Protein AF-A0A7V5EAQ7-F1 (afdb_monomer)

Solvent-accessible surface area (backbone atoms only — not comparable to full-atom values): 5856 Å² total; per-residue (Å²): 138,88,92,85,74,85,91,70,76,95,69,91,59,94,77,64,72,50,49,72,43,67,43,90,88,38,84,42,67,38,68,55,50,69,59,49,45,51,55,54,56,72,66,64,67,86,47,69,67,58,47,25,50,55,49,47,54,57,45,46,77,73,40,93,69,58,77,91,45,46,65,46,48,28,54,44,52,43,54,51,46,55,50,61,62,57,60,76,73,77,80,132

Mean predicted aligned error: 9.99 Å

Radius of gyration: 14.49 Å; Cα contacts (8 Å, |Δi|>4): 71; chains: 1; bounding box: 39×49×31 Å

Secondary structure (DSSP, 8-state):
---------TTS-TT---EEEEETTEEEEETTHHHHHHHHHHTT---HHHHHHHHHHHHHHHS---GGGHHHHHHHHHHHHHHHHHGGG---

Structure (mmCIF, N/CA/C/O backbone):
data_AF-A0A7V5EAQ7-F1
#
_entry.id   AF-A0A7V5EAQ7-F1
#
loop_
_atom_site.group_PDB
_atom_site.id
_atom_site.type_symbol
_atom_site.label_atom_id
_atom_site.label_alt_id
_atom_site.label_comp_id
_atom_site.label_asym_id
_atom_site.label_entity_id
_atom_site.label_s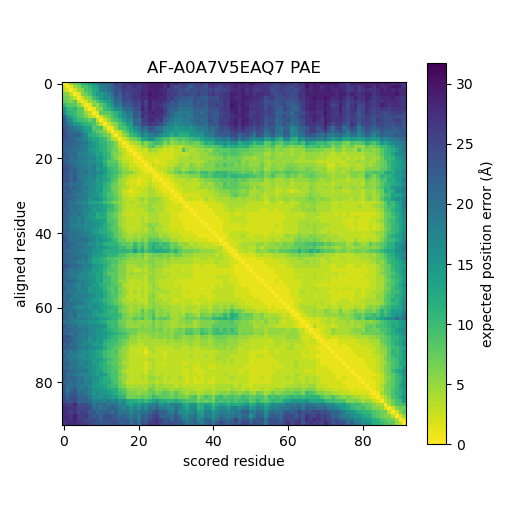eq_id
_atom_site.pdbx_PDB_ins_code
_atom_site.Cartn_x
_atom_site.Cartn_y
_atom_site.Cartn_z
_atom_site.occupancy
_atom_site.B_iso_or_equiv
_atom_site.auth_seq_id
_atom_site.auth_comp_id
_atom_site.auth_asym_id
_atom_site.auth_atom_id
_atom_site.pdbx_PDB_model_num
ATOM 1 N N . MET A 1 1 ? -10.200 -32.937 -8.220 1.00 47.38 1 MET A N 1
ATOM 2 C CA . MET A 1 1 ? -8.981 -32.173 -7.880 1.00 47.38 1 MET A CA 1
ATOM 3 C C . MET A 1 1 ? -8.822 -31.068 -8.911 1.00 47.38 1 MET A C 1
ATOM 5 O O . MET A 1 1 ? -8.958 -31.379 -10.086 1.00 47.38 1 MET A O 1
ATOM 9 N N . SER A 1 2 ? -8.554 -29.843 -8.443 1.00 42.22 2 SER A N 1
ATOM 10 C CA . SER A 1 2 ? -8.367 -28.574 -9.181 1.00 42.22 2 SER A CA 1
ATOM 11 C C . S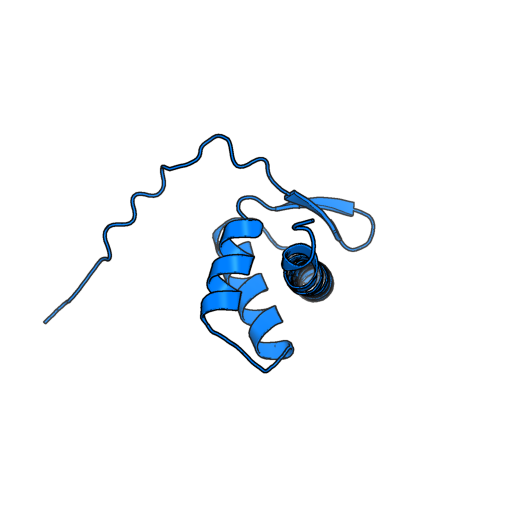ER A 1 2 ? -9.617 -27.692 -9.368 1.00 42.22 2 SER A C 1
ATOM 13 O O . SER A 1 2 ? -10.351 -27.866 -10.336 1.00 42.22 2 SER A O 1
ATOM 15 N N . PRO A 1 3 ? -9.832 -26.705 -8.474 1.00 59.38 3 PRO A N 1
ATOM 16 C CA . PRO A 1 3 ? -10.662 -25.526 -8.719 1.00 59.38 3 PRO A CA 1
ATOM 17 C C . PRO A 1 3 ? -9.771 -24.358 -9.180 1.00 59.38 3 PRO A C 1
ATOM 19 O O . PRO A 1 3 ? -8.833 -24.017 -8.475 1.00 59.38 3 PRO A O 1
ATOM 22 N N . ASN A 1 4 ? -10.003 -23.773 -10.354 1.00 45.31 4 ASN A N 1
ATOM 23 C CA . ASN A 1 4 ? -9.254 -22.621 -10.893 1.00 45.31 4 ASN A CA 1
ATOM 24 C C . ASN A 1 4 ? -10.059 -22.121 -12.116 1.00 45.31 4 ASN A C 1
ATOM 26 O O . ASN A 1 4 ? -10.356 -22.937 -12.978 1.00 45.31 4 ASN A O 1
ATOM 30 N N . ILE A 1 5 ? -10.484 -20.871 -12.312 1.00 48.72 5 ILE A N 1
ATOM 31 C CA . ILE A 1 5 ? -10.065 -19.556 -11.818 1.00 48.72 5 ILE A CA 1
ATOM 32 C C . ILE A 1 5 ? -11.302 -18.643 -11.908 1.00 48.72 5 ILE A C 1
ATOM 34 O O . ILE A 1 5 ? -12.010 -18.677 -12.916 1.00 48.72 5 ILE A O 1
ATOM 38 N N . ASP A 1 6 ? -11.548 -17.841 -10.872 1.00 44.00 6 ASP A N 1
ATOM 39 C CA . ASP A 1 6 ? -12.509 -16.733 -10.854 1.00 44.00 6 ASP A CA 1
ATOM 40 C C . ASP A 1 6 ? -12.439 -15.906 -12.147 1.00 44.00 6 ASP A C 1
ATOM 42 O O . ASP A 1 6 ? -11.406 -15.324 -12.489 1.00 44.00 6 ASP A O 1
ATOM 46 N N . GLY A 1 7 ? -13.561 -15.873 -12.866 1.00 42.97 7 GLY A N 1
ATOM 47 C CA . GLY A 1 7 ? -13.758 -15.140 -14.109 1.00 42.97 7 GLY A CA 1
ATOM 48 C C . GLY A 1 7 ? -13.727 -13.626 -13.917 1.00 42.97 7 GLY A C 1
ATOM 49 O O . GLY A 1 7 ? -14.754 -12.965 -14.035 1.00 42.97 7 GLY A O 1
ATOM 50 N N . VAL A 1 8 ? -12.538 -13.069 -13.686 1.00 45.12 8 VAL A N 1
ATOM 51 C CA . VAL A 1 8 ? -12.268 -11.642 -13.858 1.00 45.12 8 VAL A CA 1
ATOM 52 C C . VAL A 1 8 ? -11.367 -11.459 -15.080 1.00 45.12 8 VAL A C 1
ATOM 54 O O . VAL A 1 8 ? -10.166 -11.726 -15.072 1.00 45.12 8 VAL A O 1
ATOM 57 N N . CYS A 1 9 ? -11.971 -11.047 -16.195 1.00 36.59 9 CYS A N 1
ATOM 58 C CA . CYS A 1 9 ? -11.223 -10.637 -17.376 1.00 36.59 9 CYS A CA 1
ATOM 59 C C . CYS A 1 9 ? -10.415 -9.359 -17.056 1.00 36.59 9 CYS A C 1
ATOM 61 O O . CYS A 1 9 ? -10.997 -8.381 -16.585 1.00 36.59 9 CYS A O 1
ATOM 63 N N . PRO A 1 10 ? -9.106 -9.301 -17.363 1.00 44.97 10 PRO A N 1
ATOM 64 C CA . PRO A 1 10 ? -8.227 -8.169 -17.037 1.00 44.97 10 PRO A CA 1
ATOM 65 C C . PRO A 1 10 ? -8.434 -6.901 -17.900 1.00 44.97 10 PRO A C 1
ATOM 67 O O . PRO A 1 10 ? -7.550 -6.052 -17.956 1.00 44.97 10 PRO A O 1
ATOM 70 N N . CYS A 1 11 ? -9.566 -6.745 -18.597 1.00 43.91 11 CYS A N 1
ATOM 71 C CA . CYS A 1 11 ? -9.760 -5.705 -19.621 1.00 43.91 11 CYS A CA 1
ATOM 72 C C . CYS A 1 11 ? -10.745 -4.572 -19.267 1.00 43.91 11 CYS A C 1
ATOM 74 O O . CYS A 1 11 ? -10.856 -3.617 -20.035 1.00 43.91 11 CYS A O 1
ATOM 76 N N . MET A 1 12 ? -11.431 -4.594 -18.121 1.00 40.03 12 MET A N 1
ATOM 77 C CA . MET A 1 12 ? -12.445 -3.573 -17.803 1.00 40.03 12 MET A CA 1
ATOM 78 C C . MET A 1 12 ? -11.901 -2.394 -16.980 1.00 40.03 12 MET A C 1
ATOM 80 O O . MET A 1 12 ? -12.256 -2.225 -15.818 1.00 40.03 12 MET A O 1
ATOM 84 N N . ASN A 1 13 ? -11.039 -1.581 -17.606 1.00 49.84 13 ASN A N 1
ATOM 85 C CA . ASN A 1 13 ? -11.072 -0.102 -17.615 1.00 49.84 13 ASN A CA 1
ATOM 86 C C . ASN A 1 13 ? -9.753 0.467 -18.188 1.00 49.84 13 ASN A C 1
ATOM 88 O O . ASN A 1 13 ? -8.880 0.895 -17.431 1.00 49.84 13 ASN A O 1
ATOM 92 N N . PRO A 1 14 ? -9.600 0.555 -19.523 1.00 50.78 14 PRO A N 1
ATOM 93 C CA . PRO A 1 14 ? -8.438 1.196 -20.155 1.00 50.78 14 PRO A CA 1
ATOM 94 C C . PRO A 1 14 ? -8.302 2.707 -19.854 1.00 50.78 14 PRO A C 1
ATOM 96 O O . PRO A 1 14 ? -7.317 3.318 -20.252 1.00 50.78 14 PRO A O 1
ATOM 99 N N . ASN A 1 15 ? -9.259 3.307 -19.131 1.00 47.81 15 ASN A N 1
ATOM 100 C CA . ASN A 1 15 ? -9.254 4.709 -18.693 1.00 47.81 15 ASN A CA 1
ATOM 101 C C . ASN A 1 15 ? -8.899 4.909 -17.207 1.00 47.81 15 ASN A C 1
ATOM 103 O O . ASN A 1 15 ? -9.021 6.023 -16.695 1.00 47.81 15 ASN A O 1
ATOM 107 N N . ALA A 1 16 ? -8.457 3.870 -16.488 1.00 57.06 16 ALA A N 1
ATOM 108 C CA . ALA A 1 16 ? -7.942 4.047 -15.133 1.00 57.06 16 ALA A CA 1
ATOM 109 C C . ALA A 1 16 ? -6.572 4.745 -15.190 1.00 57.06 16 ALA A C 1
ATOM 111 O O . ALA A 1 16 ? -5.525 4.099 -15.249 1.00 57.06 16 ALA A O 1
ATOM 112 N N . LEU A 1 17 ? -6.588 6.082 -15.211 1.00 65.00 17 LEU A N 1
ATOM 113 C CA . LEU A 1 17 ? -5.376 6.896 -15.193 1.00 65.00 17 LEU A CA 1
ATOM 114 C C . LEU A 1 17 ? -4.486 6.463 -14.014 1.00 65.00 17 LEU A C 1
ATOM 116 O O . LEU A 1 17 ? -4.977 6.368 -12.882 1.00 65.00 17 LEU A O 1
ATOM 120 N N . PRO A 1 18 ? -3.186 6.199 -14.246 1.00 75.81 18 PRO A N 1
ATOM 121 C CA . PRO A 1 18 ? -2.280 5.819 -13.176 1.00 75.81 18 PRO A CA 1
ATOM 122 C C . PRO A 1 18 ? -2.237 6.932 -12.130 1.00 75.81 18 PRO A C 1
ATOM 124 O O . PRO A 1 18 ? -2.076 8.114 -12.450 1.00 75.81 18 PRO A O 1
ATOM 127 N N . ARG A 1 19 ? -2.385 6.555 -10.860 1.00 81.50 19 ARG A N 1
ATOM 128 C CA . ARG A 1 19 ? -2.341 7.510 -9.752 1.00 81.50 19 ARG A CA 1
ATOM 129 C C . ARG A 1 19 ? -0.889 7.890 -9.519 1.00 81.50 19 ARG A C 1
ATOM 131 O O . ARG A 1 19 ? -0.071 7.043 -9.167 1.00 81.50 19 ARG A O 1
ATOM 138 N N . ARG A 1 20 ? -0.576 9.164 -9.743 1.00 84.50 20 ARG A N 1
ATOM 139 C CA . ARG A 1 20 ? 0.751 9.730 -9.497 1.00 84.50 20 ARG A CA 1
ATOM 140 C C . ARG A 1 20 ? 0.904 10.015 -8.011 1.00 84.50 20 ARG A C 1
ATOM 142 O O . ARG A 1 20 ? 0.119 10.772 -7.445 1.00 84.50 20 ARG A O 1
ATOM 149 N N . ILE A 1 21 ? 1.891 9.385 -7.390 1.00 85.56 21 ILE A N 1
ATOM 150 C CA . ILE A 1 21 ? 2.235 9.574 -5.983 1.00 85.56 21 ILE A CA 1
ATOM 151 C C . ILE A 1 21 ? 3.717 9.918 -5.871 1.00 85.56 21 ILE A C 1
ATOM 153 O O . ILE A 1 21 ? 4.539 9.449 -6.657 1.00 85.56 21 ILE A O 1
ATOM 157 N N . ILE A 1 22 ? 4.062 10.766 -4.906 1.00 84.12 22 ILE A N 1
ATOM 158 C CA . ILE A 1 22 ? 5.452 11.160 -4.674 1.00 84.12 22 ILE A CA 1
ATOM 159 C C .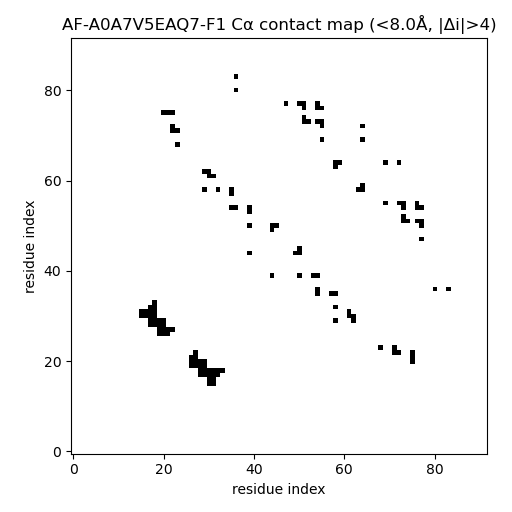 ILE A 1 22 ? 6.070 10.157 -3.707 1.00 84.12 22 ILE A C 1
ATOM 161 O O . ILE A 1 22 ? 5.648 10.053 -2.558 1.00 84.12 22 ILE A O 1
ATOM 165 N N . ILE A 1 23 ? 7.088 9.434 -4.166 1.00 84.19 23 ILE A N 1
ATOM 166 C CA . ILE A 1 23 ? 7.799 8.432 -3.377 1.00 84.19 23 ILE A CA 1
ATOM 167 C C . ILE A 1 23 ? 9.262 8.844 -3.294 1.00 84.19 23 ILE A C 1
ATOM 169 O O . ILE A 1 23 ? 9.978 8.855 -4.294 1.00 84.19 23 ILE A O 1
ATOM 173 N N . GLY A 1 24 ? 9.716 9.219 -2.096 1.00 76.88 24 GLY A N 1
ATOM 174 C CA . GLY A 1 24 ? 11.107 9.631 -1.886 1.00 76.88 24 GLY 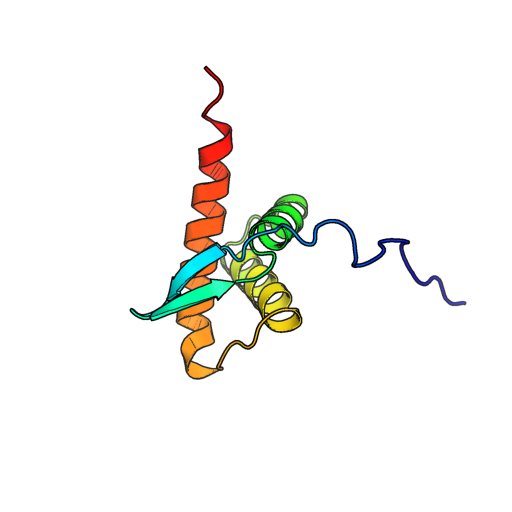A CA 1
ATOM 175 C C . GLY A 1 24 ? 11.546 10.816 -2.750 1.00 76.88 24 GLY A C 1
ATOM 176 O O . GLY A 1 24 ? 12.693 10.840 -3.187 1.00 76.88 24 GLY A O 1
ATOM 177 N N . GLY A 1 25 ? 10.634 11.748 -3.044 1.00 80.81 25 GLY A N 1
ATOM 178 C CA . GLY A 1 25 ? 10.909 12.924 -3.876 1.00 80.81 25 GLY A CA 1
ATOM 179 C C . GLY A 1 25 ? 10.813 12.692 -5.387 1.00 80.81 25 GLY A C 1
ATOM 180 O O . GLY A 1 25 ? 11.099 13.610 -6.148 1.00 80.81 25 GLY A O 1
ATOM 181 N N . ARG A 1 26 ? 10.402 11.501 -5.843 1.00 80.12 26 ARG A N 1
ATOM 182 C CA . ARG A 1 26 ? 10.121 11.228 -7.262 1.00 80.12 26 ARG A CA 1
ATOM 183 C C . ARG A 1 26 ? 8.637 10.999 -7.481 1.00 80.12 26 ARG A C 1
ATOM 185 O O . ARG A 1 26 ? 8.003 10.284 -6.710 1.00 80.12 26 ARG A O 1
ATOM 192 N N . GLU A 1 27 ? 8.097 11.582 -8.544 1.00 85.12 27 GLU A N 1
ATOM 193 C CA . GLU A 1 27 ? 6.735 11.297 -8.982 1.00 85.12 27 GLU A CA 1
ATOM 194 C C . GLU A 1 27 ? 6.694 9.928 -9.670 1.00 85.12 27 GLU A C 1
ATOM 196 O O . GLU A 1 27 ? 7.385 9.693 -10.661 1.00 85.12 27 GLU A O 1
ATOM 201 N N . VAL A 1 28 ? 5.893 9.016 -9.123 1.00 84.62 28 VAL A N 1
ATOM 202 C CA . VAL A 1 28 ? 5.704 7.659 -9.636 1.00 84.62 28 VAL A CA 1
ATOM 203 C C . VAL A 1 28 ? 4.230 7.459 -9.958 1.00 84.62 28 VAL A C 1
ATOM 205 O O . VAL A 1 28 ? 3.368 7.628 -9.098 1.00 84.62 28 VAL A O 1
ATOM 208 N N . GLY A 1 29 ? 3.929 7.068 -11.196 1.00 83.69 29 GLY A N 1
ATOM 209 C CA . GLY A 1 29 ? 2.590 6.636 -11.589 1.00 83.69 29 GLY A CA 1
ATOM 210 C C . GLY A 1 29 ? 2.364 5.173 -11.223 1.00 83.69 29 GLY A C 1
ATOM 211 O O . GLY A 1 29 ? 2.981 4.299 -11.821 1.00 83.69 29 GLY A O 1
ATOM 212 N N . ILE A 1 30 ? 1.470 4.901 -10.272 1.00 84.88 30 ILE A N 1
ATOM 213 C CA . ILE A 1 30 ? 1.055 3.538 -9.926 1.00 84.88 30 ILE A CA 1
ATOM 214 C C . ILE A 1 30 ? -0.213 3.202 -10.716 1.00 84.88 30 ILE A C 1
ATOM 216 O O . ILE A 1 30 ? -1.283 3.781 -10.486 1.00 84.88 30 ILE A O 1
ATOM 220 N N . ALA A 1 31 ? -0.113 2.244 -11.635 1.00 83.81 31 ALA A N 1
ATOM 221 C CA . ALA A 1 31 ? -1.270 1.742 -12.368 1.00 83.81 31 ALA A CA 1
ATOM 222 C C . ALA A 1 31 ? -2.179 0.904 -11.453 1.00 83.81 31 ALA A C 1
ATOM 224 O O . ALA A 1 31 ? -1.712 -0.009 -10.767 1.00 83.81 31 ALA A O 1
ATOM 225 N N . GLY A 1 32 ? -3.481 1.213 -11.446 1.00 81.88 32 GLY A N 1
ATOM 226 C CA . GLY A 1 32 ? -4.489 0.462 -10.687 1.00 81.88 32 GLY A CA 1
ATOM 227 C C . GLY A 1 32 ? -4.395 0.598 -9.162 1.00 81.88 32 GLY A C 1
ATOM 228 O O . GLY A 1 32 ? -4.876 -0.275 -8.446 1.00 81.88 32 GLY A O 1
ATOM 229 N N . LEU A 1 33 ? -3.785 1.674 -8.645 1.00 85.25 33 LEU A N 1
ATOM 230 C CA . LEU A 1 33 ? -3.638 1.894 -7.199 1.00 85.25 33 LEU A CA 1
ATOM 231 C C . LEU A 1 33 ? -4.979 1.868 -6.447 1.00 85.25 33 LEU A C 1
ATOM 233 O O . LEU A 1 33 ? -5.063 1.303 -5.363 1.00 85.25 33 LEU A O 1
ATOM 237 N N . ASP A 1 34 ? -6.027 2.460 -7.023 1.00 82.81 34 ASP A N 1
ATOM 238 C CA . ASP A 1 34 ? -7.357 2.522 -6.404 1.00 82.81 34 ASP A CA 1
ATOM 239 C C . ASP A 1 34 ? -7.985 1.129 -6.237 1.00 82.81 34 ASP A C 1
ATOM 241 O O . ASP A 1 34 ? -8.510 0.802 -5.175 1.00 82.81 34 ASP A O 1
ATOM 245 N N . GLU A 1 35 ? -7.856 0.272 -7.253 1.00 83.88 35 GLU A N 1
ATOM 246 C CA . GLU A 1 35 ? -8.318 -1.118 -7.191 1.00 83.88 35 GLU A CA 1
ATOM 247 C C . GLU A 1 35 ? -7.557 -1.912 -6.131 1.00 83.88 35 GLU A C 1
ATOM 249 O O . GLU A 1 35 ? -8.159 -2.666 -5.371 1.00 83.88 35 GLU A O 1
ATOM 254 N N . ILE A 1 36 ? -6.236 -1.720 -6.055 1.00 87.25 36 ILE A N 1
ATOM 255 C CA . ILE A 1 36 ? -5.388 -2.378 -5.060 1.00 87.25 36 ILE A CA 1
ATOM 256 C C . ILE A 1 36 ? -5.810 -1.955 -3.649 1.00 87.25 36 ILE A C 1
ATOM 258 O O . ILE A 1 36 ? -6.012 -2.809 -2.789 1.00 87.25 36 ILE A O 1
ATOM 262 N N . ILE A 1 37 ? -6.001 -0.653 -3.419 1.00 86.88 37 ILE A N 1
ATOM 263 C CA . ILE A 1 37 ? -6.464 -0.115 -2.136 1.00 86.88 37 ILE A CA 1
ATOM 264 C C . ILE A 1 37 ? -7.842 -0.681 -1.774 1.00 86.88 37 ILE A C 1
ATOM 266 O O . ILE A 1 37 ? -8.041 -1.107 -0.638 1.00 86.88 37 ILE A O 1
ATOM 270 N N . LYS A 1 38 ? -8.786 -0.727 -2.722 1.00 84.81 38 LYS A N 1
ATOM 271 C CA . LYS A 1 38 ? -10.116 -1.322 -2.511 1.00 84.81 38 LYS A CA 1
ATOM 272 C C . LYS A 1 38 ? -10.035 -2.807 -2.167 1.00 84.81 38 LYS A C 1
ATOM 274 O O . LYS A 1 38 ? -10.702 -3.239 -1.232 1.00 84.81 38 LYS A O 1
ATOM 279 N N . ALA A 1 39 ? -9.204 -3.569 -2.873 1.00 86.19 39 ALA A N 1
ATOM 280 C CA . ALA A 1 39 ? -9.006 -4.989 -2.603 1.00 86.19 39 ALA A CA 1
ATOM 281 C C . ALA A 1 39 ? -8.436 -5.218 -1.195 1.00 86.19 39 ALA A C 1
ATOM 283 O O . ALA A 1 39 ? -8.979 -6.027 -0.450 1.00 86.19 39 ALA A O 1
ATOM 284 N N . VAL A 1 40 ? -7.408 -4.456 -0.801 1.00 88.38 40 VAL A N 1
ATOM 285 C CA . VAL A 1 40 ? -6.811 -4.537 0.545 1.00 88.38 40 VAL A CA 1
ATOM 286 C C . VAL A 1 40 ? -7.802 -4.107 1.626 1.00 88.38 40 VAL A C 1
ATOM 288 O O . VAL A 1 40 ? -7.896 -4.755 2.662 1.00 88.38 40 VAL A O 1
ATOM 291 N N . ARG A 1 41 ? -8.605 -3.064 1.381 1.00 85.06 41 ARG A N 1
ATOM 292 C CA . ARG A 1 41 ? -9.687 -2.663 2.296 1.00 85.06 41 ARG A CA 1
ATOM 293 C C . ARG A 1 41 ? -10.700 -3.773 2.511 1.00 85.06 41 ARG A C 1
ATOM 295 O O . ARG A 1 41 ? -11.160 -3.959 3.631 1.00 85.06 41 ARG A O 1
ATOM 302 N N . ASN A 1 42 ? -11.053 -4.491 1.447 1.00 85.88 42 ASN A N 1
ATOM 303 C CA . ASN A 1 42 ? -12.030 -5.570 1.525 1.00 85.88 42 ASN A CA 1
ATOM 304 C C . ASN A 1 42 ? -11.552 -6.714 2.435 1.00 85.88 42 ASN A C 1
ATOM 306 O O . ASN A 1 42 ? -12.373 -7.382 3.056 1.00 85.88 42 ASN A O 1
ATOM 310 N N . LEU A 1 43 ? -10.232 -6.885 2.582 1.00 85.50 43 LEU A N 1
ATOM 311 C CA . LEU A 1 43 ? -9.640 -7.837 3.524 1.00 85.50 43 LEU A CA 1
ATOM 312 C 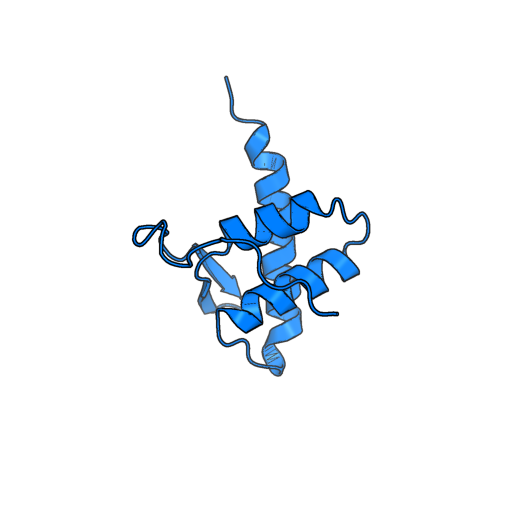C . LEU A 1 43 ? -9.826 -7.435 4.996 1.00 85.50 43 LEU A C 1
ATOM 314 O O . LEU A 1 43 ? -9.587 -8.266 5.864 1.00 85.50 43 LEU A O 1
ATOM 318 N N . ASN A 1 44 ? -10.240 -6.192 5.289 1.00 82.56 44 ASN A N 1
ATOM 319 C CA . ASN A 1 44 ? -10.417 -5.664 6.649 1.00 82.56 44 ASN A CA 1
ATOM 320 C C . ASN A 1 44 ? -9.217 -5.947 7.573 1.00 82.56 44 ASN A C 1
ATOM 322 O O . ASN A 1 44 ? -9.369 -6.260 8.755 1.00 82.56 44 ASN A O 1
ATOM 326 N N . LEU A 1 45 ? -8.005 -5.825 7.026 1.00 85.44 45 LEU A N 1
ATOM 327 C CA . LEU A 1 45 ? -6.779 -5.956 7.805 1.00 85.44 45 LEU A CA 1
ATOM 328 C C . LEU A 1 45 ? -6.748 -4.858 8.875 1.00 85.44 45 LEU A C 1
ATOM 330 O O . LEU A 1 45 ? -6.973 -3.685 8.575 1.00 85.44 45 LEU A O 1
ATOM 334 N N . SER A 1 46 ? -6.499 -5.252 10.122 1.00 82.31 46 SER A N 1
ATOM 335 C CA . SER A 1 46 ? -6.368 -4.318 11.252 1.00 82.31 46 SER A CA 1
ATOM 336 C C . SER A 1 46 ? -4.924 -3.871 11.469 1.00 82.31 46 SER A C 1
ATOM 338 O O . SER A 1 46 ? -4.688 -2.852 12.109 1.00 82.31 46 SER A O 1
ATOM 340 N N . ASP A 1 47 ? -3.973 -4.626 10.924 1.00 88.81 47 ASP A N 1
ATOM 341 C CA . ASP A 1 47 ? -2.553 -4.426 11.148 1.00 88.81 47 ASP A CA 1
ATOM 342 C C . ASP A 1 47 ? -1.924 -3.610 10.010 1.00 88.81 47 ASP A C 1
ATOM 344 O O . ASP A 1 47 ? -2.012 -3.972 8.831 1.00 88.81 47 ASP A O 1
ATOM 348 N N . GLU A 1 48 ? -1.307 -2.478 10.350 1.00 87.06 48 GLU A N 1
ATOM 349 C CA . GLU A 1 48 ? -0.708 -1.570 9.367 1.00 87.06 48 GLU A CA 1
ATOM 350 C C . GLU A 1 48 ? 0.463 -2.210 8.616 1.00 87.06 48 GLU A C 1
ATOM 352 O O . GLU A 1 48 ? 0.677 -1.893 7.442 1.00 87.06 48 GLU A O 1
ATOM 357 N N . GLU A 1 49 ? 1.220 -3.108 9.254 1.00 88.06 49 GLU A N 1
ATOM 358 C CA . GLU A 1 49 ? 2.322 -3.811 8.595 1.00 88.06 49 GLU A CA 1
ATOM 359 C C . GLU A 1 49 ? 1.789 -4.796 7.556 1.00 88.06 49 GLU A C 1
ATOM 361 O O . GLU A 1 49 ? 2.261 -4.794 6.416 1.00 88.06 49 GLU A O 1
ATOM 366 N N . GLN A 1 50 ? 0.731 -5.539 7.890 1.00 89.56 50 GLN A N 1
ATOM 367 C CA . GLN A 1 50 ? 0.071 -6.431 6.934 1.00 89.56 50 GLN A CA 1
ATOM 368 C C . GLN A 1 50 ? -0.549 -5.658 5.764 1.00 89.56 50 GLN A C 1
ATOM 370 O O . GLN A 1 50 ? -0.423 -6.074 4.613 1.00 89.56 50 GLN A O 1
ATOM 375 N N . ILE A 1 51 ? -1.178 -4.504 6.028 1.00 89.94 51 ILE A N 1
ATOM 376 C CA . ILE A 1 51 ? -1.715 -3.628 4.974 1.00 89.94 51 ILE A CA 1
ATOM 377 C C . ILE A 1 51 ? -0.594 -3.173 4.035 1.00 89.94 51 ILE A C 1
ATOM 379 O O . ILE A 1 51 ? -0.748 -3.242 2.814 1.00 89.94 51 ILE A O 1
ATOM 383 N N . LYS A 1 52 ? 0.536 -2.709 4.585 1.00 89.69 52 LYS A N 1
ATOM 384 C CA . LYS A 1 52 ? 1.703 -2.285 3.797 1.00 89.69 52 LYS A CA 1
ATOM 385 C C . LYS A 1 52 ? 2.227 -3.413 2.924 1.00 89.69 52 LYS A C 1
ATOM 387 O O . LYS A 1 52 ? 2.489 -3.177 1.745 1.00 89.69 52 LYS A O 1
ATOM 392 N N . GLU A 1 53 ? 2.389 -4.602 3.494 1.00 90.12 53 GLU A N 1
ATOM 393 C CA . GLU A 1 53 ? 2.912 -5.767 2.787 1.00 90.12 53 GLU A CA 1
ATOM 394 C C . GLU A 1 53 ? 2.001 -6.154 1.618 1.00 90.12 53 GLU A C 1
ATOM 396 O O . GLU A 1 53 ? 2.461 -6.205 0.477 1.00 90.12 53 GLU A O 1
ATOM 401 N N . GLU A 1 54 ? 0.693 -6.265 1.855 1.00 90.94 54 GLU A N 1
ATOM 402 C CA . GLU A 1 54 ? -0.271 -6.633 0.814 1.00 90.94 54 GLU A CA 1
ATOM 403 C C . GLU A 1 54 ? -0.455 -5.556 -0.265 1.00 9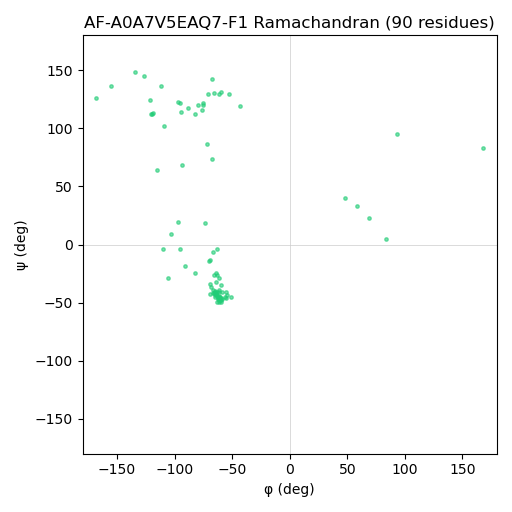0.94 54 GLU A C 1
ATOM 405 O O . GLU A 1 54 ? -0.614 -5.865 -1.453 1.00 90.94 54 GLU A O 1
ATOM 410 N N . LEU A 1 55 ? -0.414 -4.271 0.107 1.00 89.81 55 LEU A N 1
ATOM 411 C CA . LEU A 1 55 ? -0.378 -3.176 -0.867 1.00 89.81 55 LEU A CA 1
ATOM 412 C C . LEU A 1 55 ? 0.871 -3.297 -1.745 1.00 89.81 55 LEU A C 1
ATOM 414 O O . LEU A 1 55 ? 0.782 -3.219 -2.971 1.00 89.81 55 LEU A O 1
ATOM 418 N N . LEU A 1 56 ? 2.035 -3.501 -1.129 1.00 89.12 56 LEU A N 1
ATOM 419 C CA . LEU A 1 56 ? 3.316 -3.558 -1.818 1.00 89.12 56 LEU A CA 1
ATOM 420 C C . LEU A 1 56 ? 3.423 -4.787 -2.732 1.00 89.12 56 LEU A C 1
ATOM 422 O O . LEU A 1 56 ? 3.902 -4.660 -3.858 1.00 89.12 56 LEU A O 1
ATOM 426 N N . GLU A 1 57 ? 2.961 -5.958 -2.293 1.00 89.25 57 GLU A N 1
ATOM 427 C CA . GLU A 1 57 ? 2.914 -7.176 -3.106 1.00 89.25 57 GLU A CA 1
ATOM 428 C C . GLU A 1 57 ? 2.016 -7.012 -4.333 1.00 89.25 57 GLU A C 1
ATOM 430 O O . GLU A 1 57 ? 2.430 -7.316 -5.457 1.00 89.25 57 GLU A O 1
ATOM 435 N N . ARG A 1 58 ? 0.805 -6.473 -4.156 1.00 88.19 58 ARG A N 1
ATOM 436 C CA . ARG A 1 58 ? -0.106 -6.212 -5.279 1.00 88.19 58 ARG A CA 1
ATOM 437 C C . ARG A 1 58 ? 0.438 -5.160 -6.237 1.00 88.19 58 ARG A C 1
ATOM 439 O O . ARG A 1 58 ? 0.338 -5.335 -7.451 1.00 88.19 58 ARG A O 1
ATOM 446 N N . VAL A 1 59 ? 1.036 -4.090 -5.713 1.00 87.50 59 VAL A N 1
ATOM 447 C CA . VAL A 1 59 ? 1.662 -3.048 -6.536 1.00 87.50 59 VAL A CA 1
ATOM 448 C C . VAL A 1 59 ? 2.823 -3.626 -7.332 1.00 87.50 59 VAL A C 1
ATOM 450 O O . VAL A 1 59 ? 2.872 -3.381 -8.531 1.00 87.50 59 VAL A O 1
ATOM 453 N N . LYS A 1 60 ? 3.691 -4.442 -6.722 1.00 86.62 60 LYS A N 1
ATOM 454 C CA . LYS A 1 60 ? 4.812 -5.117 -7.401 1.00 86.62 60 LYS A CA 1
ATOM 455 C C . LYS A 1 60 ? 4.383 -6.034 -8.538 1.00 86.62 60 LYS A C 1
ATOM 457 O O . LYS A 1 60 ? 5.089 -6.141 -9.533 1.00 86.62 60 LYS A O 1
ATOM 462 N N . LYS A 1 61 ? 3.234 -6.704 -8.403 1.00 83.94 61 LYS A N 1
ATOM 463 C CA . LYS A 1 61 ? 2.686 -7.563 -9.466 1.00 83.94 61 LYS A CA 1
ATOM 464 C C . LYS A 1 61 ? 2.282 -6.767 -10.710 1.00 83.94 61 LYS A C 1
ATOM 466 O O . LYS A 1 61 ? 2.267 -7.327 -11.799 1.00 83.94 61 LYS A O 1
ATOM 471 N N . ARG A 1 62 ? 1.941 -5.481 -10.553 1.00 78.25 62 ARG A N 1
ATOM 472 C CA . ARG A 1 62 ? 1.493 -4.601 -11.648 1.00 78.25 62 ARG A CA 1
ATOM 473 C C . ARG A 1 62 ? 2.541 -3.574 -12.090 1.00 78.25 62 ARG A C 1
ATOM 475 O O . ARG A 1 62 ? 2.521 -3.153 -13.238 1.00 78.25 62 ARG A O 1
ATOM 482 N N . ASN A 1 63 ? 3.424 -3.143 -11.193 1.00 81.00 63 ASN A N 1
ATOM 483 C CA . ASN A 1 63 ? 4.391 -2.066 -11.395 1.00 81.00 63 ASN A CA 1
ATOM 484 C C . ASN A 1 63 ? 5.766 -2.500 -10.875 1.00 81.00 63 ASN A C 1
ATOM 486 O O . ASN A 1 63 ? 5.873 -3.221 -9.885 1.00 81.00 63 ASN A O 1
ATOM 490 N N . TRP A 1 64 ? 6.833 -2.005 -11.495 1.00 79.00 64 TRP A N 1
ATOM 491 C CA . TRP A 1 64 ? 8.189 -2.274 -11.029 1.00 79.00 64 TRP A CA 1
ATOM 492 C C . TRP A 1 64 ? 8.517 -1.451 -9.776 1.00 79.00 64 TRP A C 1
ATOM 494 O O . TRP A 1 64 ? 8.468 -0.222 -9.803 1.00 79.00 64 TRP A O 1
ATOM 504 N N . VAL A 1 65 ? 8.867 -2.130 -8.678 1.00 80.50 65 VAL A N 1
ATOM 505 C CA . VAL A 1 65 ? 9.264 -1.497 -7.411 1.00 80.50 65 VAL A CA 1
ATOM 506 C C . VAL A 1 65 ? 10.698 -1.904 -7.076 1.00 80.50 65 VAL A C 1
ATOM 508 O O . VAL A 1 65 ? 10.928 -3.078 -6.774 1.00 80.50 65 VAL A O 1
ATOM 511 N N . PRO A 1 66 ? 11.664 -0.970 -7.093 1.00 81.19 66 PRO A N 1
ATOM 512 C CA . PRO A 1 66 ? 13.034 -1.282 -6.719 1.00 81.19 66 PRO A CA 1
ATOM 513 C C . PRO A 1 66 ? 13.137 -1.614 -5.227 1.00 81.19 66 PRO A C 1
ATOM 515 O O . PRO A 1 66 ? 12.487 -0.985 -4.388 1.00 81.19 66 PRO A O 1
ATOM 518 N N . ASP A 1 67 ? 13.988 -2.589 -4.899 1.00 82.00 67 ASP A N 1
ATOM 519 C CA . ASP A 1 67 ? 14.188 -3.097 -3.536 1.00 82.00 67 ASP A CA 1
ATOM 520 C C . ASP A 1 67 ? 14.549 -1.998 -2.532 1.00 82.00 67 ASP A C 1
ATOM 522 O O . ASP A 1 67 ? 13.940 -1.893 -1.468 1.00 82.00 67 ASP A O 1
ATOM 526 N N . GLU A 1 68 ? 15.449 -1.103 -2.934 1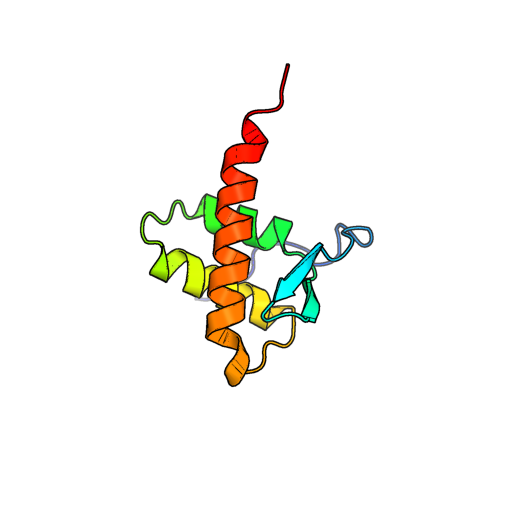.00 83.44 68 GLU A N 1
ATOM 527 C CA . GLU A 1 68 ? 15.896 0.044 -2.141 1.00 83.44 68 GLU A CA 1
ATOM 528 C C . GLU A 1 68 ? 14.758 1.027 -1.807 1.00 83.44 68 GLU A C 1
ATOM 530 O O . GLU A 1 68 ? 14.766 1.682 -0.763 1.00 83.44 68 GLU A O 1
ATOM 535 N N . ALA A 1 69 ? 13.735 1.111 -2.663 1.00 83.88 69 ALA A N 1
ATOM 536 C CA . ALA A 1 69 ? 12.596 1.996 -2.455 1.00 83.88 69 ALA A CA 1
ATOM 537 C C . ALA A 1 69 ? 11.402 1.304 -1.786 1.00 83.88 69 ALA A C 1
ATOM 539 O O . ALA A 1 69 ? 10.437 1.997 -1.469 1.00 83.88 69 ALA A O 1
ATOM 540 N N . LYS A 1 70 ? 11.438 -0.013 -1.524 1.00 85.50 70 LYS A N 1
ATOM 541 C CA . LYS A 1 70 ? 10.297 -0.758 -0.953 1.00 85.50 70 LYS A CA 1
ATOM 542 C C . LYS A 1 70 ? 9.722 -0.097 0.298 1.00 85.50 70 LYS A C 1
ATOM 544 O O . LYS A 1 70 ? 8.510 0.065 0.381 1.00 85.50 70 LYS A O 1
ATOM 549 N N . LYS A 1 71 ? 10.575 0.347 1.230 1.00 86.81 71 LYS A N 1
ATOM 550 C CA . LYS A 1 71 ? 10.130 1.062 2.442 1.00 86.81 71 LYS A CA 1
ATOM 551 C C . LYS A 1 71 ? 9.375 2.348 2.104 1.00 86.81 71 LYS A C 1
ATOM 553 O O . LYS A 1 71 ? 8.248 2.529 2.548 1.00 86.81 71 LYS A O 1
ATOM 558 N N . LYS A 1 72 ? 9.947 3.184 1.233 1.00 88.69 72 LYS A N 1
ATOM 559 C CA . LYS A 1 72 ? 9.327 4.445 0.796 1.00 88.69 72 LYS A CA 1
ATOM 560 C C . LYS A 1 72 ? 7.996 4.200 0.080 1.00 88.69 72 LYS A C 1
ATOM 562 O O . LYS A 1 72 ? 7.048 4.952 0.279 1.00 88.69 72 LYS A O 1
ATOM 567 N N . TYR A 1 73 ? 7.920 3.147 -0.737 1.00 89.12 73 TYR A N 1
ATOM 568 C CA . TYR A 1 73 ? 6.679 2.722 -1.384 1.00 89.12 73 TYR A CA 1
ATOM 569 C C . TYR A 1 73 ? 5.641 2.293 -0.347 1.00 89.12 73 TYR A C 1
ATOM 571 O O . TYR A 1 73 ? 4.523 2.786 -0.401 1.00 89.12 73 TYR A O 1
ATOM 579 N N . ALA A 1 74 ? 5.996 1.433 0.610 1.00 88.44 74 ALA A N 1
ATOM 580 C CA . ALA A 1 74 ? 5.081 0.986 1.660 1.00 88.44 74 ALA A CA 1
ATOM 581 C C . ALA A 1 74 ? 4.483 2.166 2.443 1.00 88.44 74 ALA A C 1
ATOM 583 O O . ALA A 1 74 ? 3.272 2.228 2.638 1.00 88.44 74 ALA A O 1
ATOM 584 N N . GLU A 1 75 ? 5.313 3.132 2.839 1.00 89.69 75 GLU A N 1
ATOM 585 C CA . GLU A 1 75 ? 4.863 4.331 3.554 1.00 89.69 75 GLU A CA 1
ATOM 586 C C . GLU A 1 75 ? 3.942 5.213 2.700 1.00 89.69 75 GLU A C 1
ATOM 588 O O . GLU A 1 75 ? 2.876 5.629 3.160 1.00 89.69 75 GLU A O 1
ATOM 593 N N . ALA A 1 76 ? 4.306 5.461 1.438 1.00 89.19 76 ALA A N 1
ATOM 594 C CA . ALA A 1 76 ? 3.489 6.260 0.527 1.00 89.19 76 ALA A CA 1
ATOM 595 C C . ALA A 1 76 ? 2.141 5.584 0.211 1.00 89.19 76 ALA A C 1
ATOM 597 O O . ALA A 1 76 ? 1.099 6.242 0.205 1.00 89.19 76 ALA A O 1
ATOM 598 N N . LEU A 1 77 ? 2.150 4.266 -0.011 1.00 89.00 77 LEU A N 1
ATOM 599 C CA . LEU A 1 77 ? 0.953 3.467 -0.272 1.00 89.00 77 LEU A CA 1
ATOM 600 C C . LEU A 1 77 ? 0.023 3.444 0.942 1.00 89.00 77 LEU A C 1
ATOM 602 O O . LEU A 1 77 ? -1.183 3.628 0.778 1.00 89.00 77 LEU A O 1
ATOM 606 N N . LEU A 1 78 ? 0.572 3.278 2.149 1.00 89.75 78 LEU A N 1
ATOM 607 C CA . LEU A 1 78 ? -0.209 3.343 3.381 1.00 89.75 78 LEU A CA 1
ATOM 608 C C . LEU A 1 78 ? -0.854 4.730 3.545 1.00 89.75 78 LEU A C 1
ATOM 610 O O . LEU A 1 78 ? -2.047 4.829 3.831 1.00 89.75 78 LEU A O 1
ATOM 614 N N . SER A 1 79 ? -0.103 5.809 3.306 1.00 88.69 79 SER A N 1
ATOM 615 C CA . SER A 1 79 ? -0.639 7.175 3.383 1.00 88.69 79 SER A CA 1
ATOM 616 C C . SER A 1 79 ? -1.845 7.372 2.454 1.00 88.69 79 SER A C 1
ATOM 618 O O . SER A 1 79 ? -2.889 7.886 2.869 1.00 88.69 79 SER A O 1
ATOM 620 N N . GLU A 1 80 ? -1.755 6.894 1.211 1.00 87.06 80 GLU A N 1
ATOM 621 C CA . GLU A 1 80 ? -2.869 6.955 0.261 1.00 87.06 80 GLU A CA 1
ATOM 622 C C . GLU A 1 80 ? -4.030 6.025 0.649 1.00 87.06 80 GLU A C 1
ATOM 624 O O . GLU A 1 80 ? -5.196 6.396 0.484 1.00 87.06 80 GLU A O 1
ATOM 629 N N . TYR A 1 81 ? -3.744 4.863 1.240 1.00 88.56 81 TYR A N 1
ATOM 630 C CA . TYR A 1 81 ? -4.757 3.970 1.801 1.00 88.56 81 TYR A CA 1
ATOM 631 C C . TYR A 1 81 ? -5.569 4.653 2.915 1.00 88.56 81 TYR A C 1
ATOM 633 O O . TYR A 1 81 ? -6.804 4.617 2.879 1.00 88.56 81 TYR A O 1
ATOM 641 N N . HIS A 1 82 ? -4.925 5.349 3.858 1.00 85.94 82 HIS A N 1
ATOM 642 C CA . HIS A 1 82 ? -5.632 6.109 4.898 1.00 85.94 82 HIS A CA 1
ATOM 643 C C . HIS A 1 82 ? -6.407 7.298 4.330 1.00 85.94 82 HIS A C 1
ATOM 645 O O . HIS A 1 82 ? -7.543 7.546 4.739 1.00 85.94 82 HIS A O 1
ATOM 651 N N . LYS A 1 83 ? -5.854 8.010 3.344 1.00 84.19 83 LYS A N 1
ATOM 652 C CA . LYS A 1 83 ? -6.580 9.099 2.671 1.00 84.19 83 LYS A CA 1
ATOM 653 C C . LYS A 1 83 ? -7.838 8.606 1.964 1.00 84.19 83 LYS A C 1
ATOM 655 O O . LYS A 1 83 ? -8.881 9.249 2.071 1.00 84.19 83 LYS A O 1
ATOM 660 N N . SER A 1 84 ? -7.772 7.447 1.308 1.00 77.56 84 SER A N 1
ATOM 661 C CA . SER A 1 84 ? -8.953 6.811 0.707 1.00 77.56 84 SER A CA 1
ATOM 662 C C . SER A 1 84 ? -10.001 6.395 1.754 1.00 77.56 84 SER A C 1
ATOM 664 O O . SER A 1 84 ? -11.187 6.318 1.449 1.00 77.56 84 SER A O 1
ATOM 666 N N . ALA A 1 85 ? -9.588 6.176 3.012 1.00 68.69 85 ALA A N 1
ATOM 667 C CA . ALA A 1 85 ? -10.499 5.946 4.138 1.00 68.69 85 ALA A CA 1
ATOM 668 C C . ALA A 1 85 ? -11.337 7.166 4.455 1.00 68.69 85 ALA A C 1
ATOM 670 O O . ALA A 1 85 ? -12.523 7.058 4.7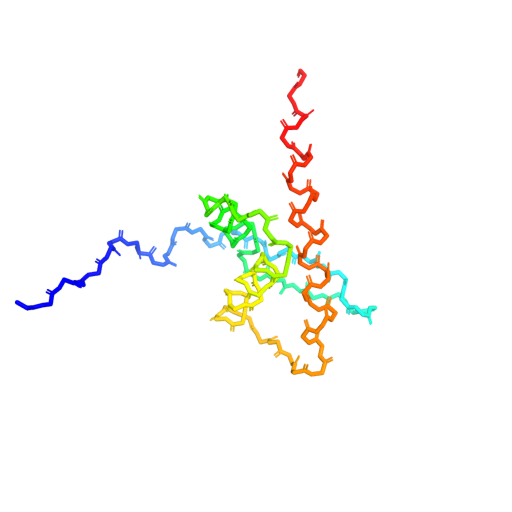57 1.00 68.69 85 ALA A O 1
ATOM 671 N N . GLN A 1 86 ? -10.696 8.326 4.410 1.00 60.25 86 GLN A N 1
ATOM 672 C CA . GLN A 1 86 ? -11.318 9.583 4.779 1.00 60.25 86 GLN A CA 1
ATOM 673 C C . GLN A 1 86 ? -12.154 10.174 3.639 1.00 60.25 86 GLN A C 1
ATOM 675 O O . GLN A 1 86 ? -13.103 10.909 3.913 1.00 60.25 86 GLN A O 1
ATOM 680 N N . SER A 1 87 ? -11.875 9.834 2.375 1.00 50.34 87 SER A N 1
ATOM 681 C CA . SER A 1 87 ? -12.621 10.365 1.223 1.00 50.34 87 SER A CA 1
ATOM 682 C C . SER A 1 87 ? -14.063 9.851 1.109 1.00 50.34 87 SER A C 1
ATOM 684 O O . SER A 1 87 ? -14.871 10.495 0.445 1.00 50.34 87 SER A O 1
ATOM 686 N N . GLY A 1 88 ? -14.438 8.790 1.836 1.00 49.25 88 GLY A N 1
ATOM 687 C CA . GLY A 1 88 ? -15.836 8.366 2.001 1.00 49.25 88 GLY A CA 1
ATOM 688 C C . GLY A 1 88 ? -16.722 9.346 2.793 1.00 49.25 88 GL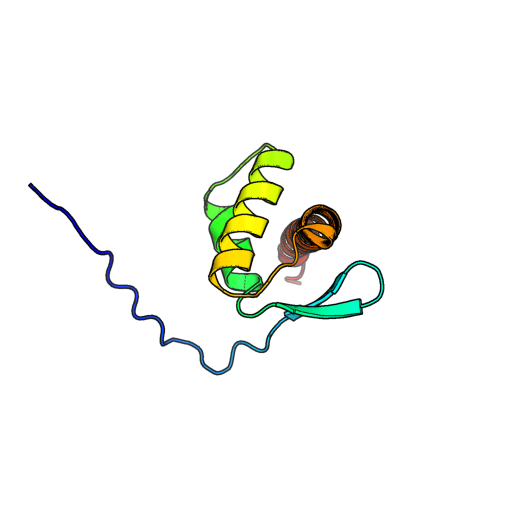Y A C 1
ATOM 689 O O . GLY A 1 88 ? -17.929 9.146 2.861 1.00 49.25 88 GLY A O 1
ATOM 690 N N . LYS A 1 89 ? -16.159 10.419 3.375 1.00 44.03 89 LYS A N 1
ATOM 691 C CA . LYS A 1 89 ? -16.904 11.470 4.105 1.00 44.03 89 LYS A CA 1
ATOM 692 C C . LYS A 1 89 ? -17.230 12.720 3.273 1.00 44.03 89 LYS A C 1
ATOM 694 O O . LYS A 1 89 ? -17.499 13.776 3.840 1.00 44.03 89 LYS A O 1
ATOM 699 N N . ARG A 1 90 ? -17.209 12.644 1.938 1.00 41.62 90 ARG A N 1
ATOM 700 C CA . ARG A 1 90 ? -17.653 13.745 1.060 1.00 41.62 90 ARG A CA 1
ATOM 701 C C . ARG A 1 90 ? -18.887 13.353 0.248 1.00 41.62 90 ARG A C 1
ATOM 703 O O . ARG A 1 90 ? -18.838 13.297 -0.972 1.00 41.62 90 ARG A O 1
ATOM 710 N N . ALA A 1 91 ? -19.987 13.105 0.946 1.00 38.91 91 ALA A N 1
ATOM 711 C CA . ALA A 1 91 ? -21.328 13.274 0.401 1.00 38.91 91 ALA A CA 1
ATOM 712 C C . ALA A 1 91 ? -22.016 14.324 1.281 1.00 38.91 91 ALA A C 1
ATOM 714 O O . ALA A 1 91 ? -22.193 14.106 2.480 1.00 38.91 91 ALA A O 1
ATOM 715 N N . ARG A 1 92 ? -22.289 15.491 0.701 1.00 39.81 92 ARG A N 1
ATOM 716 C CA . ARG A 1 92 ? -23.132 16.541 1.267 1.00 39.81 92 ARG A CA 1
ATOM 717 C C . ARG A 1 92 ? -24.208 16.848 0.243 1.00 39.81 92 ARG A C 1
ATOM 719 O O . ARG A 1 92 ? -23.855 16.795 -0.957 1.00 39.81 92 ARG A O 1
#

Sequence (92 aa):
MSPNIDGVCPCMNPNALPRRIIIGGREVGIAGLDEIIKAVRNLNLSDEEQIKEELLERVKKRNWVPDEAKKKYAEALLSEYHKSAQSGKRAR

Nearest PDB structures (foldseek):
  1cf7-assembly1_B  TM=6.381E-01  e=2.531E+00  Homo sapiens
  8u8u-assembly1_E  TM=5.603E-01  e=5.804E+00  Homo sapiens
  7scb-assembly1_BE  TM=3.044E-01  e=6.595E+00  Synechocystis sp. PCC 6803 substr. Kazusa

Foldseek 3Di:
DDDDDPPDDPPPDPPQFFDFFQFPNDTDGQGCLVVQLVVLVVVVDPDLVVSLVSSLVVSVVRDPDDPVRSVSSSVRSSVVSVVVVVVVPPDD

pLDDT: mean 75.21, std 17.32, range [36.59, 90.94]